Protein AF-A0A7Y5GGB6-F1 (afdb_monomer)

Structure (mmCIF, N/CA/C/O backbone):
data_AF-A0A7Y5GGB6-F1
#
_entry.id   AF-A0A7Y5GGB6-F1
#
loop_
_atom_site.group_PDB
_atom_site.id
_atom_site.type_symbol
_atom_site.label_atom_id
_atom_site.label_alt_id
_atom_site.label_comp_id
_atom_site.label_asym_id
_atom_site.label_entity_id
_atom_site.label_seq_id
_atom_site.pdbx_PDB_ins_code
_atom_site.Cartn_x
_atom_site.Cartn_y
_atom_site.Cartn_z
_atom_site.occupancy
_atom_site.B_iso_or_equiv
_atom_site.auth_seq_id
_atom_site.auth_comp_id
_atom_site.auth_asym_id
_atom_site.auth_atom_id
_atom_site.pdbx_PDB_model_num
ATOM 1 N N . PRO A 1 1 ? -19.169 -10.938 -8.498 1.00 55.03 1 PRO A N 1
ATOM 2 C CA . PRO A 1 1 ? -19.235 -12.416 -8.667 1.00 55.03 1 PRO A CA 1
ATOM 3 C C . PRO A 1 1 ? -17.899 -13.157 -8.934 1.00 55.03 1 PRO A C 1
ATOM 5 O O . PRO A 1 1 ? -17.898 -14.378 -8.852 1.00 55.03 1 PRO A O 1
ATOM 8 N N . ARG A 1 2 ? -16.763 -12.490 -9.227 1.00 74.44 2 ARG A N 1
ATOM 9 C CA . ARG A 1 2 ? -15.446 -13.159 -9.412 1.00 74.44 2 ARG A CA 1
ATOM 10 C C . ARG A 1 2 ? -14.337 -12.695 -8.451 1.00 74.44 2 ARG A C 1
ATOM 12 O O . ARG A 1 2 ? -13.192 -13.095 -8.625 1.00 74.44 2 ARG A O 1
ATOM 19 N N . ILE A 1 3 ? -14.680 -11.908 -7.426 1.00 79.62 3 ILE A N 1
ATOM 20 C CA . ILE A 1 3 ? -13.724 -11.328 -6.463 1.00 79.62 3 ILE A CA 1
ATOM 21 C C . ILE A 1 3 ? -12.860 -12.404 -5.796 1.00 79.62 3 ILE A C 1
ATOM 23 O O . ILE A 1 3 ? -11.648 -12.248 -5.762 1.00 79.62 3 ILE A O 1
ATOM 27 N N . ASN A 1 4 ? -13.436 -13.539 -5.380 1.00 85.06 4 ASN A N 1
ATOM 28 C CA . ASN A 1 4 ? -12.646 -14.610 -4.760 1.00 85.06 4 ASN A CA 1
ATOM 29 C C . ASN A 1 4 ? -11.522 -15.116 -5.670 1.00 85.06 4 ASN A C 1
ATOM 31 O O . ASN A 1 4 ? -10.405 -15.285 -5.205 1.00 85.06 4 ASN A O 1
ATOM 35 N N . ARG A 1 5 ? -11.777 -15.317 -6.972 1.00 85.00 5 ARG A N 1
ATOM 36 C CA . ARG A 1 5 ? -10.727 -15.767 -7.905 1.00 85.00 5 ARG A CA 1
ATOM 37 C C . ARG A 1 5 ? -9.606 -14.738 -8.049 1.00 85.00 5 ARG A C 1
ATOM 39 O O . ARG A 1 5 ? -8.456 -15.136 -8.159 1.00 85.00 5 ARG A O 1
ATOM 46 N N . ILE A 1 6 ? -9.950 -13.450 -8.021 1.00 84.44 6 ILE A N 1
ATOM 47 C CA . ILE A 1 6 ? -8.982 -12.347 -8.091 1.00 84.44 6 ILE A CA 1
ATOM 48 C C . ILE A 1 6 ? -8.123 -12.321 -6.818 1.00 84.44 6 ILE A C 1
ATOM 50 O O . ILE A 1 6 ? -6.900 -12.280 -6.905 1.00 84.44 6 ILE A O 1
ATOM 54 N N . LEU A 1 7 ? -8.746 -12.441 -5.642 1.00 86.06 7 LEU A N 1
ATOM 55 C CA . LEU A 1 7 ? -8.039 -12.493 -4.358 1.00 86.06 7 LEU A CA 1
ATOM 56 C C . LEU A 1 7 ? -7.126 -13.722 -4.248 1.00 86.06 7 LEU A C 1
ATOM 58 O O . LEU A 1 7 ? -6.009 -13.610 -3.757 1.00 86.06 7 LEU A O 1
ATOM 62 N N . TYR A 1 8 ? -7.558 -14.886 -4.747 1.00 89.94 8 TYR A N 1
ATOM 63 C CA . TYR A 1 8 ? -6.701 -16.073 -4.795 1.00 89.94 8 TYR A CA 1
ATOM 64 C C . TYR A 1 8 ? -5.494 -15.880 -5.716 1.00 89.94 8 TYR A C 1
ATOM 66 O O . TYR A 1 8 ? -4.397 -16.299 -5.352 1.00 89.94 8 TYR A O 1
ATOM 74 N N . SER A 1 9 ? -5.665 -15.248 -6.885 1.00 88.75 9 SER A N 1
ATOM 75 C CA . SER A 1 9 ? -4.527 -14.970 -7.770 1.00 88.75 9 SER A CA 1
ATOM 76 C C . SER A 1 9 ? -3.550 -13.965 -7.164 1.00 88.75 9 SER A C 1
ATOM 78 O O . SER A 1 9 ? -2.345 -14.160 -7.282 1.00 88.75 9 SER A O 1
ATOM 80 N N . ASP A 1 10 ? -4.055 -12.937 -6.482 1.00 88.75 10 ASP A N 1
ATOM 81 C CA . ASP A 1 10 ? -3.239 -11.914 -5.821 1.00 88.75 10 ASP A CA 1
ATOM 82 C C . ASP A 1 10 ? -2.434 -12.502 -4.651 1.00 88.75 10 ASP A C 1
ATOM 84 O O . ASP A 1 10 ? -1.218 -12.323 -4.560 1.00 88.75 10 ASP A O 1
ATOM 88 N N . ALA A 1 11 ? -3.083 -13.324 -3.819 1.00 88.81 11 ALA A N 1
ATOM 89 C CA . ALA A 1 11 ? -2.421 -14.042 -2.736 1.00 88.81 11 ALA A CA 1
ATOM 90 C C . ALA A 1 11 ? -1.359 -15.023 -3.260 1.00 88.81 11 ALA A C 1
ATOM 92 O O . ALA A 1 11 ? -0.251 -15.075 -2.729 1.00 88.81 11 ALA A O 1
ATOM 93 N N . ALA A 1 12 ? -1.664 -15.781 -4.320 1.00 90.75 12 ALA A N 1
ATOM 94 C CA . ALA A 1 12 ? -0.711 -16.703 -4.934 1.00 90.75 12 ALA A CA 1
ATOM 95 C C . ALA A 1 12 ? 0.502 -15.969 -5.529 1.00 90.75 12 ALA A C 1
ATOM 97 O O . ALA A 1 12 ? 1.636 -16.393 -5.305 1.00 90.75 12 ALA A O 1
ATOM 98 N N . ALA A 1 13 ? 0.277 -14.853 -6.231 1.00 88.44 13 ALA A N 1
ATOM 99 C CA . ALA A 1 13 ? 1.343 -14.015 -6.774 1.00 88.44 13 ALA A CA 1
ATOM 100 C C . ALA A 1 13 ? 2.212 -13.411 -5.663 1.00 88.44 13 ALA A C 1
ATOM 102 O O . ALA A 1 13 ? 3.436 -13.430 -5.759 1.00 88.44 13 ALA A O 1
ATOM 103 N N . THR A 1 14 ? 1.591 -12.944 -4.579 1.00 89.50 14 THR A N 1
ATOM 104 C CA . THR A 1 14 ? 2.295 -12.393 -3.417 1.00 89.50 14 THR A CA 1
ATOM 105 C C . THR A 1 14 ? 3.166 -13.441 -2.731 1.00 89.50 14 THR A C 1
ATOM 107 O O . THR A 1 14 ? 4.339 -13.179 -2.462 1.00 89.50 14 THR A O 1
ATOM 110 N N . MET A 1 15 ? 2.632 -14.644 -2.489 1.00 90.88 15 MET A N 1
ATOM 111 C CA . MET A 1 15 ? 3.405 -15.746 -1.911 1.00 90.88 15 MET A CA 1
ATOM 112 C C . MET A 1 15 ? 4.579 -16.124 -2.816 1.00 90.88 15 MET A C 1
ATOM 114 O O . MET A 1 15 ? 5.715 -16.163 -2.348 1.00 90.88 15 MET A O 1
ATOM 118 N N . ALA A 1 16 ? 4.331 -16.334 -4.111 1.00 90.44 16 ALA A N 1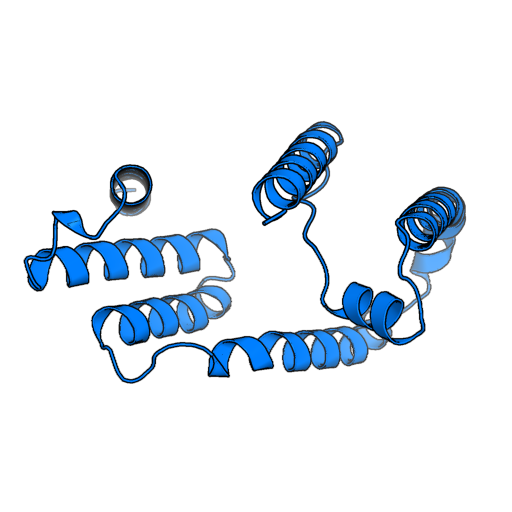
ATOM 119 C CA . ALA A 1 16 ? 5.379 -16.677 -5.069 1.00 90.44 16 ALA A CA 1
ATOM 120 C C . ALA A 1 16 ? 6.474 -15.596 -5.145 1.00 90.44 16 ALA A C 1
ATOM 122 O O . ALA A 1 16 ? 7.653 -15.930 -5.067 1.00 90.44 16 ALA A O 1
ATOM 123 N N . GLY A 1 17 ? 6.099 -14.312 -5.206 1.00 87.62 17 GLY A N 1
ATOM 124 C CA . GLY A 1 17 ? 7.045 -13.190 -5.202 1.00 87.62 17 GLY A CA 1
ATOM 125 C C . GLY A 1 17 ? 7.899 -13.151 -3.931 1.00 87.62 17 GLY A C 1
ATOM 126 O O . GLY A 1 17 ? 9.128 -13.085 -4.001 1.00 87.62 17 GLY A O 1
ATOM 127 N N . SER A 1 18 ? 7.273 -13.315 -2.762 1.00 87.94 18 SER A N 1
ATOM 128 C CA . SER A 1 18 ? 8.002 -13.335 -1.487 1.00 87.94 18 SER A CA 1
ATOM 129 C C . SER A 1 18 ? 9.019 -14.482 -1.389 1.00 87.94 18 SER A C 1
ATOM 131 O O . SER A 1 18 ? 10.113 -14.284 -0.864 1.00 87.94 18 SER A O 1
ATOM 133 N N . LEU A 1 19 ? 8.713 -15.657 -1.962 1.00 89.19 19 LEU A N 1
ATOM 134 C CA . LEU A 1 19 ? 9.633 -16.803 -2.012 1.00 89.19 19 LEU A CA 1
ATOM 135 C C . LEU A 1 19 ? 10.837 -16.549 -2.924 1.00 89.19 19 LEU A C 1
ATOM 137 O O . LEU A 1 19 ? 11.912 -17.095 -2.694 1.00 89.19 19 LEU A O 1
ATOM 141 N N . THR A 1 20 ? 10.674 -15.702 -3.940 1.00 87.88 20 THR A N 1
ATOM 142 C CA . THR A 1 20 ? 11.763 -15.273 -4.827 1.00 87.88 20 THR A CA 1
ATOM 143 C C . THR A 1 20 ? 12.601 -14.123 -4.253 1.00 87.88 20 THR A C 1
ATOM 145 O O . THR A 1 20 ? 13.492 -13.620 -4.931 1.00 87.88 20 THR A O 1
ATOM 148 N N . GLY A 1 21 ? 12.348 -13.708 -3.004 1.00 82.44 21 GLY A N 1
ATOM 149 C CA . GLY A 1 21 ? 13.085 -12.639 -2.324 1.00 82.44 21 GLY A CA 1
ATOM 150 C C . GLY A 1 21 ? 12.648 -11.223 -2.710 1.00 82.44 21 GLY A C 1
ATOM 151 O O . GLY A 1 21 ? 13.328 -10.262 -2.355 1.00 82.44 21 GLY A O 1
ATOM 152 N N . THR A 1 22 ? 11.530 -11.070 -3.427 1.00 85.31 22 THR A N 1
ATOM 153 C CA . THR A 1 22 ? 10.987 -9.757 -3.797 1.00 85.31 22 THR A CA 1
ATOM 154 C C . THR A 1 22 ? 9.967 -9.270 -2.770 1.00 85.31 22 THR A C 1
ATOM 156 O O . THR A 1 22 ? 9.409 -10.045 -1.992 1.00 85.31 22 THR A O 1
ATOM 159 N N . SER A 1 23 ? 9.668 -7.970 -2.788 1.00 82.19 23 SER A N 1
ATOM 160 C CA . SER A 1 23 ? 8.528 -7.424 -2.046 1.00 82.19 23 SER A CA 1
ATOM 161 C C . SER A 1 23 ? 7.196 -7.995 -2.550 1.00 82.19 23 SER A C 1
ATOM 163 O O . SER A 1 23 ? 7.122 -8.623 -3.610 1.00 82.19 23 SER A O 1
ATOM 165 N N . THR A 1 24 ? 6.132 -7.776 -1.777 1.00 81.69 24 THR A N 1
ATOM 166 C CA . THR A 1 24 ? 4.773 -8.209 -2.120 1.00 81.69 24 THR A CA 1
ATOM 167 C C . THR A 1 24 ? 4.316 -7.581 -3.434 1.00 81.69 24 THR A C 1
ATOM 169 O O . THR A 1 24 ? 4.433 -6.367 -3.611 1.00 81.69 24 THR A O 1
ATOM 172 N N . VAL A 1 25 ? 3.774 -8.396 -4.336 1.00 82.88 25 VAL A N 1
ATOM 173 C CA . VAL A 1 25 ? 3.200 -7.925 -5.602 1.00 82.88 25 VAL A CA 1
ATOM 174 C C . VAL A 1 25 ? 1.859 -7.250 -5.315 1.00 8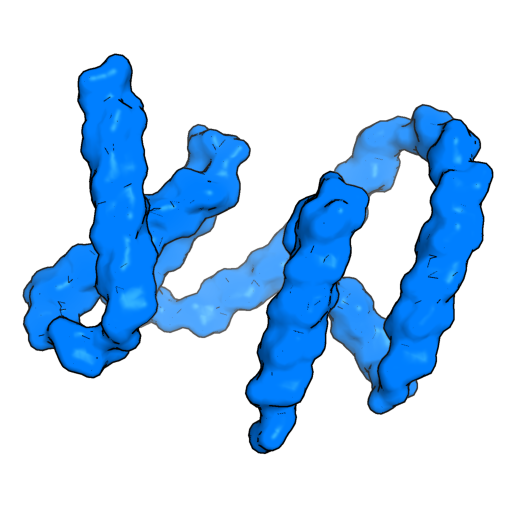2.88 25 VAL A C 1
ATOM 176 O O . VAL A 1 25 ? 1.101 -7.728 -4.479 1.00 82.88 25 VAL A O 1
ATOM 179 N N . VAL A 1 26 ? 1.564 -6.144 -5.999 1.00 80.25 26 VAL A N 1
ATOM 180 C CA . VAL A 1 26 ? 0.271 -5.457 -5.893 1.00 80.25 26 VAL A CA 1
ATOM 181 C C . VAL A 1 26 ? -0.226 -5.061 -7.280 1.00 80.25 26 VAL A C 1
ATOM 183 O O . VAL A 1 26 ? 0.568 -4.816 -8.191 1.00 80.25 26 VAL A O 1
ATOM 186 N N . SER A 1 27 ? -1.545 -4.985 -7.460 1.00 78.50 27 SER A N 1
ATOM 187 C CA . SER A 1 27 ? -2.126 -4.455 -8.695 1.00 78.50 27 SER A CA 1
ATOM 188 C C . SER A 1 27 ? -1.912 -2.941 -8.774 1.00 78.50 27 SER A C 1
ATOM 190 O O . SER A 1 27 ? -2.458 -2.190 -7.968 1.00 78.50 27 SER A O 1
ATOM 192 N N . TYR A 1 28 ? -1.148 -2.489 -9.768 1.00 79.38 28 TYR A N 1
ATOM 193 C CA . TYR A 1 28 ? -0.854 -1.071 -9.978 1.00 79.38 28 TYR A CA 1
ATOM 194 C C . TYR A 1 28 ? -1.968 -0.344 -10.740 1.00 79.38 28 TYR A C 1
ATOM 196 O O . TYR A 1 28 ? -2.598 -0.908 -11.635 1.00 79.38 28 TYR A O 1
ATOM 204 N N . ILE A 1 29 ? -2.169 0.939 -10.420 1.00 77.62 29 I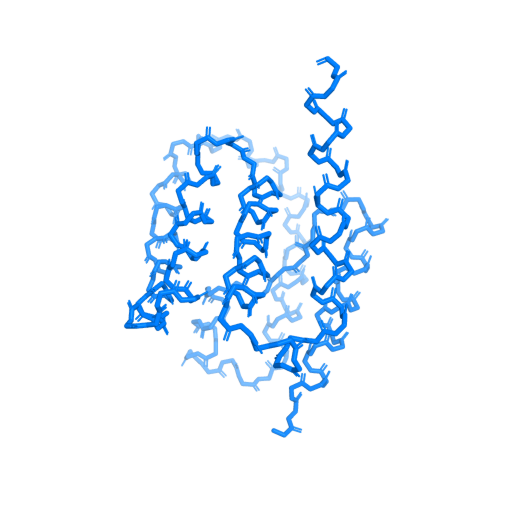LE A N 1
ATOM 205 C CA . ILE A 1 29 ? -3.159 1.803 -11.086 1.00 77.62 29 ILE A CA 1
ATOM 206 C C . ILE A 1 29 ? -2.859 1.983 -12.580 1.00 77.62 29 ILE A C 1
ATOM 208 O O . ILE A 1 29 ? -3.767 2.060 -13.401 1.00 77.62 29 ILE A O 1
ATOM 212 N N . GLU A 1 30 ? -1.584 1.948 -12.961 1.00 80.19 30 GLU A N 1
ATOM 213 C CA . GLU A 1 30 ? -1.145 2.031 -14.356 1.00 80.19 30 GLU A CA 1
ATOM 214 C C . GLU A 1 30 ? -1.597 0.818 -15.182 1.00 80.19 30 GLU A C 1
ATOM 216 O O . GLU A 1 30 ? -1.911 0.949 -16.365 1.00 80.19 30 GLU A O 1
ATOM 221 N N . SER A 1 31 ? -1.750 -0.354 -14.554 1.00 80.50 31 SER A N 1
ATOM 222 C CA . SER A 1 31 ? -2.315 -1.536 -15.214 1.00 80.50 31 SER A CA 1
ATOM 223 C C . SER A 1 31 ? -3.770 -1.313 -15.640 1.00 80.50 31 SER A C 1
ATOM 225 O O . SER A 1 31 ? -4.221 -1.918 -16.615 1.00 80.50 31 SER A O 1
ATOM 227 N N . ALA A 1 32 ? -4.503 -0.410 -14.974 1.00 76.62 32 ALA A N 1
ATOM 228 C CA . ALA A 1 32 ? -5.852 -0.038 -15.388 1.00 76.62 32 ALA A CA 1
ATOM 229 C C . ALA A 1 32 ? -5.852 0.705 -16.735 1.00 76.62 32 ALA A C 1
ATOM 231 O O . ALA A 1 32 ? -6.753 0.483 -17.544 1.00 76.62 32 ALA A O 1
ATOM 232 N N . ALA A 1 33 ? -4.820 1.503 -17.040 1.00 78.31 33 ALA A N 1
ATOM 233 C CA . ALA A 1 33 ? -4.687 2.157 -18.344 1.00 78.31 33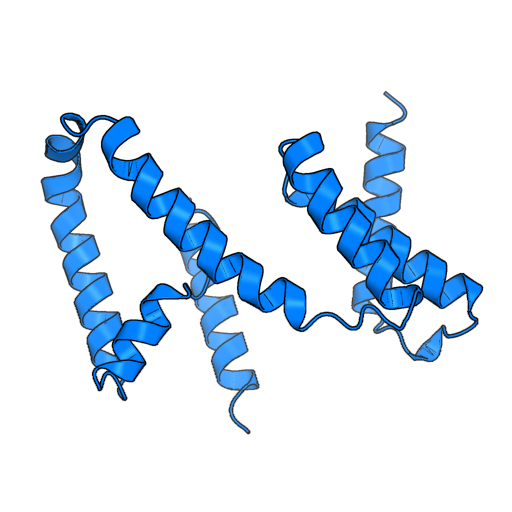 ALA A CA 1
ATOM 234 C C . ALA A 1 33 ? -4.566 1.126 -19.482 1.00 78.31 33 ALA A C 1
ATOM 236 O O . ALA A 1 33 ? -5.179 1.289 -20.538 1.00 78.31 33 ALA A O 1
ATOM 237 N N . GLY A 1 34 ? -3.873 0.008 -19.238 1.00 77.44 34 GLY A N 1
ATOM 238 C CA . GLY A 1 34 ? -3.808 -1.115 -20.178 1.00 77.44 34 GLY A CA 1
ATOM 239 C C . GLY A 1 34 ? -5.183 -1.717 -20.492 1.00 77.44 34 GLY A C 1
ATOM 240 O O . GLY A 1 34 ? -5.454 -2.081 -21.637 1.00 77.44 34 GLY A O 1
ATOM 241 N N . VAL A 1 35 ? -6.087 -1.757 -19.507 1.00 82.00 35 VAL A N 1
ATOM 242 C CA . VAL A 1 35 ? -7.478 -2.199 -19.705 1.00 82.00 35 VAL A CA 1
ATOM 243 C C . VAL A 1 35 ? -8.276 -1.173 -20.514 1.00 82.00 35 VAL A C 1
ATOM 245 O O . VAL A 1 35 ? -9.018 -1.558 -21.421 1.00 82.00 35 VAL A O 1
ATOM 248 N N . VAL A 1 36 ? -8.092 0.124 -20.236 1.00 80.94 36 VAL A N 1
ATOM 249 C CA . VAL A 1 36 ? -8.766 1.230 -20.943 1.00 80.94 36 VAL A CA 1
ATOM 250 C C . VAL A 1 36 ? -8.421 1.242 -22.435 1.00 80.94 36 VAL A C 1
ATOM 252 O O . VAL A 1 36 ? -9.311 1.433 -23.261 1.00 80.94 36 VAL A O 1
ATOM 255 N N . VAL A 1 37 ? -7.168 0.950 -22.798 1.00 84.19 37 VAL A N 1
ATOM 256 C CA . VAL A 1 37 ? -6.704 0.888 -24.201 1.00 84.19 37 VAL A CA 1
ATOM 257 C C . VAL A 1 37 ? -7.116 -0.422 -24.907 1.00 84.19 37 VAL A C 1
ATOM 259 O O . VAL A 1 37 ? -6.843 -0.619 -26.087 1.00 84.19 37 VAL A O 1
ATOM 262 N N . GLY A 1 38 ? -7.847 -1.316 -24.229 1.00 81.38 38 GLY A N 1
ATOM 263 C CA . GLY A 1 38 ? -8.435 -2.519 -24.834 1.00 81.38 38 GLY A CA 1
ATOM 264 C C . GLY A 1 38 ? -7.836 -3.843 -24.360 1.00 81.38 38 GLY A C 1
ATOM 265 O O . GLY A 1 38 ? -8.225 -4.899 -24.863 1.00 81.38 38 GLY A O 1
ATOM 266 N N . GLY A 1 39 ? -6.950 -3.825 -23.361 1.00 80.69 39 GLY A N 1
ATOM 267 C CA . GLY A 1 39 ? -6.442 -5.012 -22.674 1.00 80.69 39 GLY A CA 1
ATOM 268 C C . GLY A 1 39 ? -7.534 -5.714 -21.867 1.00 80.69 39 GLY A C 1
ATOM 269 O O . GLY A 1 39 ? -7.636 -5.556 -20.657 1.00 80.69 39 GLY A O 1
ATOM 270 N N . ARG A 1 40 ? -8.386 -6.485 -22.546 1.00 80.06 40 ARG A N 1
ATOM 271 C CA . ARG A 1 40 ? -9.520 -7.205 -21.933 1.00 80.06 40 ARG A CA 1
ATOM 272 C C . ARG A 1 40 ? -9.215 -8.670 -21.614 1.00 80.06 40 ARG A C 1
ATOM 274 O O . ARG A 1 40 ? -10.040 -9.350 -21.008 1.00 80.06 40 ARG A O 1
ATOM 281 N N . THR A 1 41 ? -8.051 -9.166 -22.031 1.00 85.06 41 THR A N 1
ATOM 282 C CA . THR A 1 41 ? -7.561 -10.524 -21.751 1.00 85.06 41 THR A CA 1
ATOM 283 C C . THR A 1 41 ? -6.366 -10.468 -20.797 1.00 85.06 41 THR A C 1
ATOM 285 O O . THR A 1 41 ? -5.794 -9.406 -20.587 1.00 85.06 41 THR A O 1
ATOM 288 N N . GLY A 1 42 ? -5.963 -11.605 -20.220 1.00 82.44 42 GLY A N 1
ATOM 289 C CA . GLY A 1 42 ? -4.729 -11.691 -19.420 1.00 82.44 42 GLY A CA 1
ATOM 290 C C . GLY A 1 42 ? -3.441 -11.664 -20.257 1.00 82.44 42 GLY A C 1
ATOM 291 O O . GLY A 1 42 ? -2.351 -11.594 -19.699 1.00 82.44 42 GLY A O 1
ATOM 292 N N . VAL A 1 43 ? -3.550 -11.706 -21.590 1.00 87.88 43 VAL A N 1
ATOM 293 C CA . VAL A 1 43 ? -2.403 -11.774 -22.511 1.00 87.88 43 VAL A CA 1
ATOM 294 C C . VAL A 1 43 ? -1.474 -10.558 -22.385 1.00 87.88 43 VAL A C 1
ATOM 296 O O . VAL A 1 43 ? -0.270 -10.779 -22.282 1.00 87.88 43 VAL A O 1
ATOM 299 N N . PRO A 1 44 ? -1.959 -9.300 -22.309 1.00 87.94 44 PRO A N 1
ATOM 300 C CA . PRO A 1 44 ? -1.089 -8.140 -22.124 1.00 87.94 44 PRO A CA 1
ATOM 301 C C . PRO A 1 44 ? -0.273 -8.209 -20.831 1.00 87.94 44 PRO A C 1
ATOM 303 O O . PRO A 1 44 ? 0.896 -7.842 -20.841 1.00 87.94 44 PRO A O 1
ATOM 306 N N . ALA A 1 45 ? -0.846 -8.734 -19.742 1.00 87.06 45 ALA A N 1
ATOM 307 C CA . ALA A 1 45 ? -0.128 -8.902 -18.479 1.00 87.06 45 ALA A CA 1
ATOM 308 C C . ALA A 1 45 ? 0.996 -9.947 -18.595 1.00 87.06 45 ALA A C 1
ATOM 310 O O . ALA A 1 45 ? 2.098 -9.723 -18.101 1.00 87.06 45 ALA A O 1
ATOM 311 N N . VAL A 1 46 ? 0.750 -11.058 -19.302 1.00 90.12 46 VAL A N 1
ATOM 312 C CA . VAL A 1 46 ? 1.771 -12.088 -19.570 1.00 90.12 46 VAL A CA 1
ATOM 313 C C . VAL A 1 46 ? 2.885 -11.542 -20.463 1.00 90.12 46 VAL A C 1
ATOM 315 O O . VAL A 1 46 ? 4.060 -11.747 -20.169 1.00 90.12 46 VAL A O 1
ATOM 318 N N . VAL A 1 47 ? 2.532 -10.817 -21.528 1.00 91.44 47 VAL A N 1
ATOM 319 C CA . VAL A 1 47 ? 3.509 -10.199 -22.437 1.00 91.44 47 VAL A CA 1
ATOM 320 C C . VAL A 1 47 ? 4.348 -9.156 -21.699 1.00 91.44 47 VAL A C 1
ATOM 322 O O . VAL A 1 47 ? 5.568 -9.177 -21.823 1.00 91.44 47 VAL A O 1
ATOM 325 N N . ALA A 1 48 ? 3.729 -8.297 -20.883 1.00 89.94 48 ALA A N 1
ATOM 326 C CA . ALA A 1 48 ? 4.448 -7.335 -20.053 1.00 89.94 48 ALA A CA 1
ATOM 327 C C . ALA A 1 48 ? 5.416 -8.037 -19.087 1.00 89.94 48 ALA A C 1
ATOM 329 O O . ALA A 1 48 ? 6.581 -7.657 -19.013 1.00 89.94 48 ALA A O 1
ATOM 330 N N . GLY A 1 49 ? 4.975 -9.104 -18.411 1.00 89.06 49 GLY A N 1
ATOM 331 C CA . GLY A 1 49 ? 5.836 -9.909 -17.540 1.00 89.06 49 GLY A CA 1
ATOM 332 C C . GLY A 1 49 ? 7.029 -10.525 -18.279 1.00 89.06 49 GLY A C 1
ATOM 333 O O . GLY A 1 49 ? 8.157 -10.448 -17.798 1.00 89.06 49 GLY A O 1
ATOM 334 N N . LEU A 1 50 ? 6.813 -11.072 -19.480 1.00 92.88 50 LEU A N 1
ATOM 335 C CA . LEU A 1 50 ? 7.887 -11.626 -20.310 1.00 92.88 50 LEU A CA 1
ATOM 336 C C . LEU A 1 50 ? 8.878 -10.542 -20.761 1.00 92.88 50 LEU A C 1
ATOM 338 O O . LEU A 1 50 ? 10.088 -10.755 -20.714 1.00 92.88 50 LEU A O 1
ATOM 342 N N . LEU A 1 51 ? 8.382 -9.366 -21.151 1.00 92.00 51 LEU A N 1
ATOM 343 C CA . LEU A 1 51 ? 9.223 -8.219 -21.493 1.00 92.00 51 LEU A CA 1
ATOM 344 C C . LEU A 1 51 ? 10.039 -7.737 -20.287 1.00 92.00 51 LEU A C 1
ATOM 346 O O . LEU A 1 51 ? 11.208 -7.404 -20.457 1.00 92.00 51 LEU A O 1
ATOM 350 N N . PHE A 1 52 ? 9.479 -7.767 -19.073 1.00 89.50 52 PHE A N 1
ATOM 351 C CA . PHE A 1 52 ? 10.225 -7.475 -17.845 1.00 89.50 52 PHE A CA 1
ATOM 352 C C . PHE A 1 52 ? 11.330 -8.503 -17.567 1.00 89.50 52 PHE A C 1
ATOM 354 O O . PHE A 1 52 ? 12.415 -8.112 -17.145 1.00 89.50 52 PHE A O 1
ATOM 361 N N . LEU A 1 53 ? 11.110 -9.792 -17.857 1.00 90.25 53 LEU A N 1
ATOM 362 C CA . LEU A 1 53 ? 12.166 -10.809 -17.761 1.00 90.25 53 LEU A CA 1
ATOM 363 C C . LEU A 1 53 ? 13.307 -10.540 -18.748 1.00 90.25 53 LEU A C 1
ATOM 365 O O . LEU A 1 53 ? 14.473 -10.644 -18.380 1.00 90.25 53 LEU A O 1
ATOM 369 N N . VAL A 1 54 ? 12.986 -10.150 -19.985 1.00 91.62 54 VAL A N 1
ATOM 370 C CA . VAL A 1 54 ? 14.001 -9.739 -20.970 1.00 91.62 54 VAL A CA 1
ATOM 371 C C . VAL A 1 54 ? 14.713 -8.460 -20.515 1.00 91.62 54 VAL A C 1
ATOM 373 O O . VAL A 1 54 ? 15.932 -8.347 -20.647 1.00 91.62 54 VAL A O 1
ATOM 376 N N . ALA A 1 55 ? 13.983 -7.518 -19.915 1.00 89.62 55 ALA A N 1
ATOM 377 C CA . ALA A 1 55 ? 14.543 -6.276 -19.399 1.00 89.62 55 ALA A CA 1
ATOM 378 C C . ALA A 1 55 ? 15.575 -6.497 -18.280 1.00 89.62 55 ALA A C 1
ATOM 380 O O . ALA A 1 55 ? 16.461 -5.660 -18.132 1.00 89.62 55 ALA A O 1
ATOM 381 N N . LEU A 1 56 ? 15.549 -7.621 -17.548 1.00 87.31 56 LEU A N 1
ATOM 382 C CA . LEU A 1 56 ? 16.573 -7.939 -16.539 1.00 87.31 56 LEU A CA 1
ATOM 383 C C . LEU A 1 56 ? 17.990 -8.028 -17.127 1.00 87.31 56 LEU A C 1
ATOM 385 O O . LEU A 1 56 ? 18.948 -7.663 -16.451 1.00 87.31 56 LEU A O 1
ATOM 389 N N . PHE A 1 57 ? 18.138 -8.440 -18.390 1.00 88.00 57 PHE A N 1
ATOM 390 C CA . PHE A 1 57 ? 19.441 -8.453 -19.070 1.00 88.00 57 PHE A CA 1
ATOM 391 C C . PHE A 1 57 ? 19.932 -7.044 -19.432 1.00 88.00 57 PHE A C 1
ATOM 393 O O . PHE A 1 57 ? 21.134 -6.816 -19.541 1.00 88.00 57 PHE A O 1
ATOM 400 N N . ILE A 1 58 ? 19.005 -6.094 -19.595 1.00 86.00 58 ILE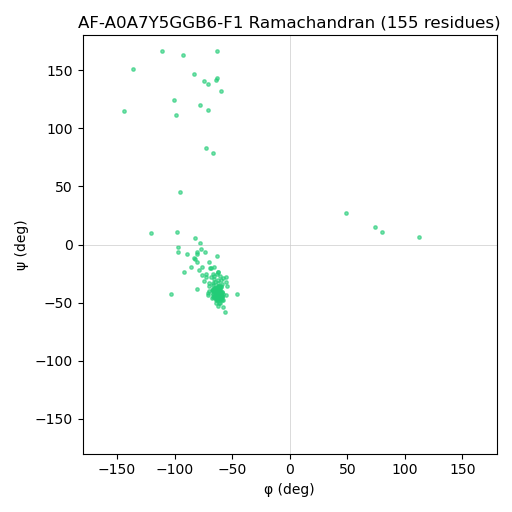 A N 1
ATOM 401 C CA . ILE A 1 58 ? 19.276 -4.685 -19.922 1.00 86.00 58 ILE A CA 1
ATOM 402 C C . ILE A 1 58 ? 19.401 -3.838 -18.644 1.00 86.00 58 ILE A C 1
ATOM 404 O O . ILE A 1 58 ? 20.076 -2.812 -18.646 1.00 86.00 58 ILE A O 1
ATOM 408 N N . ALA A 1 59 ? 18.816 -4.283 -17.528 1.00 84.19 59 ALA A N 1
ATOM 409 C CA . ALA A 1 59 ? 18.865 -3.628 -16.223 1.00 84.19 59 ALA A CA 1
ATOM 410 C C . ALA A 1 59 ? 20.263 -3.133 -15.790 1.00 84.19 59 ALA A C 1
ATOM 412 O O . ALA A 1 59 ? 20.342 -1.993 -15.329 1.00 84.19 59 ALA A O 1
ATOM 413 N N . PRO A 1 60 ? 21.379 -3.876 -15.969 1.00 79.62 60 PRO A N 1
ATOM 414 C CA . PRO A 1 60 ? 22.706 -3.360 -15.615 1.00 79.62 60 PRO A CA 1
ATOM 415 C C . PRO A 1 60 ? 23.135 -2.117 -16.418 1.00 79.62 60 PRO A C 1
ATOM 417 O O . PRO A 1 60 ? 23.926 -1.322 -15.919 1.00 79.62 60 PRO A O 1
ATOM 420 N N . ALA A 1 61 ? 22.589 -1.891 -17.619 1.00 78.12 61 ALA A N 1
ATOM 421 C CA . ALA A 1 61 ? 22.840 -0.681 -18.409 1.00 78.12 61 ALA A CA 1
ATOM 422 C C . ALA A 1 61 ? 21.994 0.529 -17.958 1.00 78.12 61 ALA A C 1
ATOM 424 O O . ALA A 1 61 ? 22.307 1.668 -18.302 1.00 78.12 61 ALA A O 1
ATOM 425 N N . MET A 1 62 ? 20.943 0.309 -17.158 1.00 74.38 62 MET A N 1
ATOM 426 C CA . MET A 1 62 ? 20.022 1.359 -16.699 1.00 74.38 62 MET A CA 1
ATOM 427 C C . MET A 1 62 ? 20.553 2.184 -15.519 1.00 74.38 62 MET A C 1
ATOM 429 O O . MET A 1 62 ? 19.972 3.218 -15.197 1.00 74.38 62 MET A O 1
ATOM 433 N N . GLY A 1 63 ? 21.683 1.798 -14.913 1.00 71.12 63 GLY A N 1
ATOM 434 C CA . GLY A 1 63 ? 22.330 2.563 -13.835 1.00 71.12 63 GLY A CA 1
ATOM 435 C C . GLY A 1 63 ? 22.818 3.963 -14.244 1.00 71.12 63 GLY A C 1
ATOM 436 O O . GLY A 1 63 ? 23.187 4.757 -13.385 1.00 71.12 63 GLY A O 1
ATOM 437 N N . VAL A 1 64 ? 22.803 4.279 -15.544 1.00 78.44 64 VAL A N 1
ATOM 438 C CA . VAL A 1 64 ? 23.143 5.601 -16.097 1.00 78.44 64 VAL A CA 1
ATOM 439 C C . VAL A 1 64 ? 22.013 6.622 -15.891 1.00 78.44 64 VAL A C 1
ATOM 441 O O . VAL A 1 64 ? 22.256 7.826 -15.950 1.00 78.44 64 VAL A O 1
ATOM 444 N N . VAL A 1 65 ? 20.776 6.175 -15.637 1.00 79.44 65 VAL A N 1
ATOM 445 C CA . VAL A 1 65 ? 19.622 7.070 -15.469 1.00 79.44 65 VAL A CA 1
ATOM 446 C C . VAL A 1 65 ? 19.641 7.708 -14.073 1.00 79.44 65 VAL A C 1
ATOM 448 O O . VAL A 1 65 ? 19.553 6.992 -13.074 1.00 79.44 65 VAL A O 1
ATOM 451 N N . PRO A 1 66 ? 19.704 9.049 -13.959 1.00 82.75 66 PRO A N 1
ATOM 452 C CA . PRO A 1 66 ? 19.665 9.717 -12.662 1.00 82.75 66 PRO A CA 1
ATOM 453 C C . PRO A 1 66 ? 18.329 9.492 -11.947 1.00 82.75 66 PRO A C 1
ATOM 455 O O . PRO A 1 66 ? 17.268 9.596 -12.562 1.00 82.75 66 PRO A O 1
ATOM 458 N N . ALA A 1 67 ? 18.352 9.313 -10.623 1.00 79.06 67 ALA A N 1
ATOM 459 C CA . ALA A 1 67 ? 17.131 9.168 -9.817 1.00 79.06 67 ALA A CA 1
ATOM 460 C C . ALA A 1 67 ? 16.170 10.370 -9.953 1.00 79.06 67 ALA A C 1
ATOM 462 O O . ALA A 1 67 ? 14.947 10.219 -9.889 1.00 79.06 67 ALA A O 1
ATOM 463 N N . ALA A 1 68 ? 16.713 11.561 -10.230 1.00 83.12 68 ALA A N 1
ATOM 464 C CA . ALA A 1 68 ? 15.929 12.760 -10.514 1.00 83.12 68 ALA A CA 1
ATOM 465 C C . ALA A 1 68 ? 15.018 12.608 -11.748 1.00 83.12 68 ALA A C 1
ATOM 467 O O . ALA A 1 68 ? 13.962 13.231 -11.794 1.00 83.12 68 ALA A O 1
ATOM 468 N N . ALA A 1 69 ? 15.376 11.755 -12.716 1.00 84.19 69 ALA A N 1
ATOM 469 C CA . ALA A 1 69 ? 14.551 11.493 -13.895 1.00 84.19 69 ALA A CA 1
ATOM 470 C C . ALA A 1 69 ? 13.303 10.655 -13.564 1.00 84.19 69 ALA A C 1
ATOM 472 O O . ALA A 1 69 ? 12.275 10.801 -14.219 1.00 84.19 69 ALA A O 1
ATOM 473 N N . THR A 1 70 ? 13.361 9.813 -12.525 1.00 86.62 70 THR A N 1
ATOM 474 C CA . THR A 1 70 ? 12.215 8.996 -12.081 1.00 86.62 70 THR A CA 1
ATOM 475 C C . THR A 1 70 ? 11.272 9.726 -11.123 1.00 86.62 70 THR A C 1
ATOM 477 O O . THR A 1 70 ? 10.112 9.339 -10.988 1.00 86.62 70 THR A O 1
ATOM 480 N N . ALA A 1 71 ? 11.731 10.804 -10.479 1.00 88.25 71 ALA A N 1
ATOM 481 C CA . ALA A 1 71 ? 10.946 11.518 -9.473 1.00 88.25 71 ALA A CA 1
ATOM 482 C C . ALA A 1 71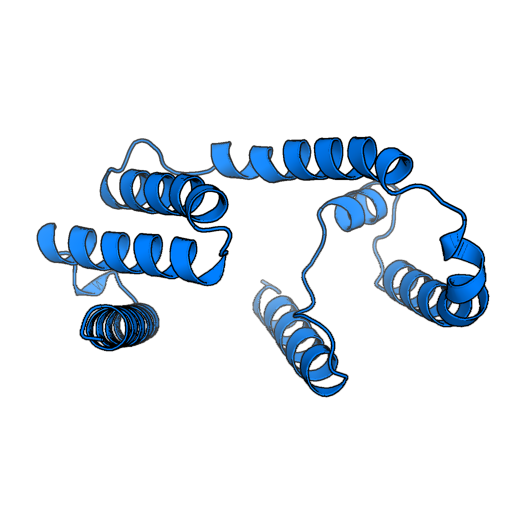 ? 9.614 12.097 -10.006 1.00 88.25 71 ALA A C 1
ATOM 484 O O . ALA A 1 71 ? 8.593 11.881 -9.353 1.00 88.25 71 ALA A O 1
ATOM 485 N N . PRO A 1 72 ? 9.549 12.754 -11.187 1.00 88.31 72 PRO A N 1
ATOM 486 C CA . PRO A 1 72 ? 8.285 13.268 -11.721 1.00 88.31 72 PRO A CA 1
ATOM 487 C C . PRO A 1 72 ? 7.249 12.168 -11.973 1.00 88.31 72 PRO A C 1
ATOM 489 O O . PRO A 1 72 ? 6.065 12.367 -11.703 1.00 88.31 72 PRO A O 1
ATOM 492 N N . ALA A 1 73 ? 7.693 10.995 -12.437 1.00 88.31 73 ALA A N 1
ATOM 493 C CA . ALA A 1 73 ? 6.814 9.851 -12.655 1.00 88.31 73 ALA A CA 1
ATOM 494 C C . ALA A 1 73 ? 6.216 9.357 -11.328 1.00 88.31 73 ALA A C 1
ATOM 496 O O . ALA A 1 73 ? 5.002 9.212 -11.221 1.00 88.31 73 ALA A O 1
ATOM 497 N N . LEU A 1 74 ? 7.040 9.198 -10.285 1.00 88.75 74 LEU A N 1
ATOM 498 C CA . LEU A 1 74 ? 6.569 8.782 -8.958 1.00 88.75 74 LEU A CA 1
ATOM 499 C C . LEU A 1 74 ? 5.597 9.792 -8.327 1.00 88.75 74 LEU A C 1
ATOM 501 O O . LEU A 1 74 ? 4.639 9.384 -7.672 1.00 88.75 74 LEU A O 1
ATOM 505 N N . ILE A 1 75 ? 5.801 11.095 -8.549 1.00 90.44 75 ILE A N 1
ATOM 506 C CA . ILE A 1 75 ? 4.885 12.145 -8.073 1.00 90.44 75 ILE A CA 1
ATOM 507 C C . ILE A 1 75 ? 3.513 12.022 -8.750 1.00 90.44 75 ILE A C 1
ATOM 509 O O . ILE A 1 75 ? 2.489 12.112 -8.072 1.00 90.44 75 ILE A O 1
ATOM 513 N N . LEU A 1 76 ? 3.477 11.788 -10.066 1.00 90.12 76 LEU A N 1
ATOM 514 C CA . LEU A 1 76 ? 2.225 11.592 -10.805 1.00 90.12 76 LEU A CA 1
ATOM 515 C C . LEU A 1 76 ? 1.507 10.303 -10.393 1.00 90.12 76 LEU A C 1
ATOM 517 O O . LEU A 1 76 ? 0.298 10.308 -10.184 1.00 90.12 76 LEU A O 1
ATOM 521 N N . VAL A 1 77 ? 2.238 9.203 -10.212 1.00 88.06 77 VAL A N 1
ATOM 522 C CA . VAL A 1 77 ? 1.644 7.949 -9.722 1.00 88.06 77 VAL A CA 1
ATOM 523 C C . VAL A 1 77 ? 1.063 8.138 -8.322 1.00 88.06 77 VAL A C 1
ATOM 525 O O . VAL A 1 77 ? -0.070 7.731 -8.063 1.00 88.06 77 VAL A O 1
ATOM 528 N N . GLY A 1 78 ? 1.797 8.811 -7.432 1.00 88.88 78 GLY A N 1
ATOM 529 C CA . GLY A 1 78 ? 1.319 9.141 -6.091 1.00 88.88 78 GLY A CA 1
ATOM 530 C C . GLY A 1 78 ? 0.065 10.019 -6.106 1.00 88.88 78 GLY A C 1
ATOM 531 O O . GLY A 1 78 ? -0.867 9.764 -5.343 1.00 88.88 78 GLY A O 1
ATOM 532 N N . SER A 1 79 ? -0.008 11.009 -7.003 1.00 89.25 79 SER A N 1
ATOM 533 C CA . SER A 1 79 ? -1.194 11.864 -7.128 1.00 89.25 79 SER A CA 1
ATOM 534 C C . SER A 1 79 ? -2.415 11.085 -7.621 1.00 89.25 79 SER A C 1
ATOM 536 O O . SER A 1 79 ? -3.512 11.281 -7.096 1.00 89.25 79 SER A O 1
ATOM 538 N N . PHE A 1 80 ? -2.234 10.133 -8.541 1.00 87.81 80 PHE A N 1
ATOM 539 C CA . PHE A 1 80 ? -3.311 9.237 -8.959 1.00 87.81 80 PHE A CA 1
ATOM 540 C C . PHE A 1 80 ? -3.751 8.294 -7.838 1.00 87.81 80 PHE A C 1
ATOM 542 O O . PHE A 1 80 ? -4.949 8.092 -7.659 1.00 87.81 80 PHE A O 1
ATOM 549 N N . MET A 1 81 ? -2.830 7.773 -7.026 1.00 89.25 81 MET A N 1
ATOM 550 C CA . MET A 1 81 ? -3.180 6.928 -5.877 1.00 89.25 81 MET A CA 1
ATOM 551 C C . MET A 1 81 ? -3.971 7.681 -4.796 1.00 89.25 81 MET A C 1
ATOM 553 O O . MET A 1 81 ? -4.847 7.090 -4.164 1.00 89.25 81 MET A O 1
ATOM 557 N N . LEU A 1 82 ? -3.723 8.984 -4.611 1.00 89.81 82 LEU A N 1
ATOM 558 C CA . LEU A 1 82 ? -4.475 9.816 -3.664 1.00 89.81 82 LEU A CA 1
ATOM 559 C C . LEU A 1 82 ? -5.950 9.994 -4.041 1.00 89.81 82 LEU A C 1
ATOM 561 O O . LEU A 1 82 ? -6.752 10.313 -3.169 1.00 89.81 82 LEU A O 1
ATOM 565 N N . THR A 1 83 ? -6.343 9.757 -5.294 1.00 87.62 83 THR A N 1
ATOM 566 C CA . THR A 1 83 ? -7.756 9.865 -5.697 1.00 87.62 83 THR A CA 1
ATOM 567 C C . THR A 1 83 ? -8.661 8.920 -4.901 1.00 87.62 83 THR A C 1
ATOM 569 O O . THR A 1 83 ? -9.758 9.314 -4.514 1.00 87.62 83 THR A O 1
ATOM 572 N N . HIS A 1 84 ? -8.168 7.735 -4.529 1.00 86.81 84 HIS A N 1
ATOM 573 C CA . HIS A 1 84 ? -8.909 6.774 -3.706 1.00 86.81 84 HIS A CA 1
ATOM 574 C C . HIS A 1 84 ? -9.136 7.241 -2.263 1.00 86.81 84 HIS A C 1
ATOM 576 O O . HIS A 1 84 ? -10.050 6.768 -1.593 1.00 86.81 84 HIS A O 1
ATOM 582 N N . VAL A 1 85 ? -8.350 8.201 -1.767 1.00 91.12 85 VAL A N 1
ATOM 583 C CA . VAL A 1 85 ? -8.556 8.792 -0.433 1.00 91.12 85 VAL A CA 1
ATOM 584 C C . VAL A 1 85 ? -9.878 9.567 -0.378 1.00 91.12 85 VAL A C 1
ATOM 586 O O . VAL A 1 85 ? -10.503 9.657 0.680 1.00 91.12 85 VAL A O 1
ATOM 589 N N . ALA A 1 86 ? -10.354 10.077 -1.517 1.00 89.62 86 ALA A N 1
ATOM 590 C CA . ALA A 1 86 ? -11.648 10.747 -1.610 1.00 89.62 86 ALA A CA 1
ATOM 591 C C . ALA A 1 86 ? -12.842 9.786 -1.445 1.00 89.62 86 ALA A C 1
ATOM 593 O O . ALA A 1 86 ? -13.932 10.234 -1.107 1.00 89.62 86 ALA A O 1
ATOM 594 N N . GLU A 1 87 ? -12.647 8.477 -1.643 1.00 90.81 87 GLU A N 1
ATOM 595 C CA . GLU A 1 87 ? -13.696 7.455 -1.487 1.00 90.81 87 GLU A CA 1
ATOM 596 C C . GLU A 1 87 ? -13.926 7.052 -0.017 1.00 90.81 87 GLU A C 1
ATOM 598 O O . GLU A 1 87 ? -14.846 6.292 0.293 1.00 90.81 87 GLU A O 1
ATOM 603 N N . ILE A 1 88 ? -13.095 7.544 0.907 1.00 93.06 88 ILE A N 1
ATOM 604 C CA . ILE A 1 88 ? -13.208 7.255 2.338 1.00 93.06 88 ILE A CA 1
ATOM 605 C C . ILE A 1 88 ? -14.441 7.965 2.922 1.00 93.06 88 ILE A C 1
ATOM 607 O O . ILE A 1 88 ? -14.711 9.127 2.627 1.00 93.06 88 ILE A O 1
ATOM 611 N N . GLN A 1 89 ? -15.180 7.269 3.792 1.00 93.38 89 GLN A N 1
ATOM 612 C CA . GLN A 1 89 ? -16.319 7.823 4.536 1.00 93.38 89 GLN A CA 1
ATOM 613 C C . GLN A 1 89 ? -15.838 8.777 5.637 1.00 93.38 89 GLN A C 1
ATOM 615 O O . GLN A 1 89 ? -15.659 8.389 6.793 1.00 93.38 89 GLN A O 1
ATOM 620 N N . TRP A 1 90 ? -15.579 10.027 5.256 1.00 94.50 90 TRP A N 1
ATOM 621 C CA . TRP A 1 90 ? -15.107 11.082 6.159 1.00 94.50 90 TRP A CA 1
ATOM 622 C C . TRP A 1 90 ? -16.167 11.554 7.164 1.00 94.50 90 TRP A C 1
ATOM 624 O O . TRP A 1 90 ? -15.830 12.207 8.149 1.00 94.50 90 TRP A O 1
ATOM 634 N N . ASP A 1 91 ? -17.432 11.216 6.928 1.00 94.31 91 ASP A N 1
ATOM 635 C CA . ASP A 1 91 ? -18.579 11.529 7.776 1.00 94.31 91 ASP A CA 1
ATOM 636 C C . ASP A 1 91 ? -18.710 10.609 9.001 1.00 94.31 91 ASP A C 1
ATOM 638 O O . ASP A 1 91 ? -19.312 11.018 9.995 1.00 94.31 91 ASP A O 1
ATOM 642 N N . ASP A 1 92 ? -18.124 9.404 8.979 1.00 91.75 92 ASP A N 1
ATOM 643 C CA . ASP A 1 92 ? -18.096 8.502 10.137 1.00 91.75 92 ASP A CA 1
ATOM 644 C C . ASP A 1 92 ? -16.751 8.606 10.884 1.00 91.75 92 ASP A C 1
ATOM 646 O O . ASP A 1 92 ? -15.732 8.105 10.392 1.00 91.75 92 ASP A O 1
ATOM 650 N N . PRO A 1 93 ? -16.716 9.157 12.116 1.00 90.38 93 PRO A N 1
ATOM 651 C CA . PRO A 1 93 ? -15.496 9.246 12.920 1.00 90.38 93 PRO A CA 1
ATOM 652 C C . PRO A 1 93 ? -14.799 7.901 13.152 1.00 90.38 93 PRO A C 1
ATOM 654 O O . PRO A 1 93 ? -13.578 7.861 13.304 1.00 90.38 93 PRO A O 1
ATOM 657 N N . VAL A 1 94 ? -15.550 6.792 13.156 1.00 91.12 94 VAL A N 1
ATOM 658 C CA . VAL A 1 94 ? -14.994 5.443 13.335 1.00 91.12 94 VAL A CA 1
ATOM 659 C C . VAL A 1 94 ? -14.103 5.035 12.163 1.00 91.12 94 VAL A C 1
ATOM 661 O O . VAL A 1 94 ? -13.212 4.212 12.347 1.00 91.12 94 VAL A O 1
ATOM 664 N N . VAL A 1 95 ? -14.310 5.604 10.975 1.00 92.19 95 VAL A N 1
ATOM 665 C CA . VAL A 1 95 ? -13.506 5.339 9.771 1.00 92.19 95 VAL A CA 1
ATOM 666 C C . VAL A 1 95 ? -12.538 6.490 9.498 1.00 92.19 95 VAL A C 1
ATOM 668 O O . VAL A 1 95 ? -11.359 6.250 9.231 1.00 92.19 95 VAL A O 1
ATOM 671 N N . ALA A 1 96 ? -13.005 7.731 9.636 1.00 93.94 96 ALA A N 1
ATOM 672 C CA . ALA A 1 96 ? -12.241 8.937 9.344 1.00 93.94 96 ALA A CA 1
ATOM 673 C C . ALA A 1 96 ? -10.989 9.085 10.226 1.00 93.94 96 ALA A C 1
ATOM 675 O O . ALA A 1 96 ? -9.904 9.352 9.710 1.00 93.94 96 ALA A O 1
ATOM 676 N N . ILE A 1 97 ? -11.108 8.870 11.545 1.00 93.94 97 ILE A N 1
ATOM 677 C CA . ILE A 1 97 ? -9.977 9.022 12.476 1.00 93.94 97 ILE A CA 1
ATOM 678 C C . ILE A 1 97 ? -8.872 7.988 12.176 1.00 93.94 97 ILE A C 1
ATOM 680 O O . ILE A 1 97 ? -7.721 8.392 11.996 1.00 93.94 97 ILE A O 1
ATOM 684 N N . PRO A 1 98 ? -9.165 6.676 12.052 1.00 93.31 98 PRO A N 1
ATOM 685 C CA . PRO A 1 98 ? -8.164 5.684 11.660 1.00 93.31 98 PRO A CA 1
ATOM 686 C C . PRO A 1 98 ? -7.518 5.948 10.302 1.00 93.31 98 PRO A C 1
ATOM 688 O O . PRO A 1 98 ? -6.305 5.780 10.161 1.00 93.31 98 PRO A O 1
ATOM 691 N N . ALA A 1 99 ? -8.305 6.368 9.307 1.00 94.19 99 ALA A N 1
ATOM 692 C CA . ALA A 1 99 ? -7.796 6.699 7.981 1.00 94.19 99 ALA A CA 1
ATOM 693 C C . ALA A 1 99 ? -6.807 7.871 8.044 1.00 94.19 99 ALA A C 1
ATOM 695 O O . ALA A 1 99 ? -5.690 7.766 7.536 1.00 94.19 99 ALA A O 1
ATOM 696 N N . PHE A 1 100 ? -7.178 8.946 8.743 1.00 94.50 100 PHE A N 1
ATOM 697 C CA . PHE A 1 100 ? -6.314 10.103 8.961 1.00 94.50 100 PHE A CA 1
ATOM 698 C C . PHE A 1 100 ? -5.009 9.724 9.673 1.00 94.50 100 PHE A C 1
ATOM 700 O O . PHE A 1 100 ? -3.925 10.083 9.209 1.00 94.50 100 PHE A O 1
ATOM 707 N N . LEU A 1 101 ? -5.095 8.952 10.763 1.00 93.88 101 LEU A N 1
ATOM 708 C CA . LEU A 1 101 ? -3.919 8.474 11.495 1.00 93.88 101 LEU A CA 1
ATOM 709 C C . LEU A 1 101 ? -3.009 7.618 10.613 1.00 93.88 101 LEU A C 1
ATOM 711 O O . LEU A 1 101 ? -1.793 7.779 10.652 1.00 93.88 101 LEU A O 1
ATOM 715 N N . THR A 1 102 ? -3.577 6.745 9.781 1.00 94.38 102 THR A N 1
ATOM 716 C CA . THR A 1 102 ? -2.797 5.916 8.852 1.00 94.38 102 THR A CA 1
ATOM 717 C C . THR A 1 102 ? -2.038 6.787 7.852 1.00 94.38 102 THR A C 1
ATOM 719 O O . THR A 1 102 ? -0.820 6.669 7.740 1.00 94.38 102 THR A O 1
ATOM 722 N N . ILE A 1 103 ? -2.733 7.698 7.162 1.00 93.94 103 ILE A N 1
ATOM 723 C CA . ILE A 1 103 ? -2.147 8.544 6.109 1.00 93.94 103 ILE A CA 1
ATOM 724 C C . ILE A 1 103 ? -1.039 9.443 6.666 1.00 93.94 103 ILE A C 1
ATOM 726 O O . ILE A 1 103 ? -0.022 9.643 6.008 1.00 93.94 103 ILE A O 1
ATOM 730 N N . THR A 1 104 ? -1.210 9.962 7.881 1.00 94.44 104 THR A N 1
ATOM 731 C CA . THR A 1 104 ? -0.235 10.860 8.518 1.00 94.44 104 THR A CA 1
ATOM 732 C C . THR A 1 104 ? 0.945 10.120 9.141 1.00 94.44 104 THR A C 1
ATOM 734 O O . THR A 1 104 ? 2.083 10.574 9.034 1.00 94.44 104 THR A O 1
ATOM 737 N N . THR A 1 105 ? 0.717 8.954 9.750 1.00 94.19 105 THR A N 1
ATO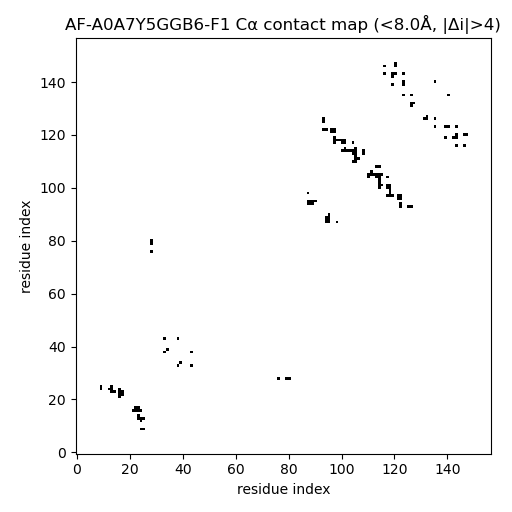M 738 C CA . THR A 1 105 ? 1.774 8.220 10.461 1.00 94.19 105 THR A CA 1
ATOM 739 C C . THR A 1 105 ? 2.757 7.550 9.505 1.00 94.19 105 THR A C 1
ATOM 741 O O . THR A 1 105 ? 3.935 7.441 9.836 1.00 94.19 105 THR A O 1
ATOM 744 N N . ILE A 1 106 ? 2.329 7.120 8.312 1.00 94.50 106 ILE A N 1
ATOM 745 C CA . ILE A 1 106 ? 3.227 6.498 7.321 1.00 94.50 106 ILE A CA 1
ATOM 746 C C . ILE A 1 106 ? 4.424 7.405 6.968 1.00 94.50 106 ILE A C 1
ATOM 748 O O . ILE A 1 106 ? 5.555 6.964 7.183 1.00 94.50 106 ILE A O 1
ATOM 752 N N . PRO A 1 107 ? 4.236 8.647 6.471 1.00 91.88 107 PRO A N 1
ATOM 753 C CA . PRO A 1 107 ? 5.355 9.527 6.148 1.00 91.88 107 PRO A CA 1
ATOM 754 C C . PRO A 1 107 ? 6.123 9.965 7.397 1.00 91.88 107 PRO A C 1
ATOM 756 O O . PRO A 1 107 ? 7.343 10.064 7.347 1.00 91.88 107 PRO A O 1
ATOM 759 N N . LEU A 1 108 ? 5.439 10.170 8.529 1.00 92.81 108 LEU A N 1
ATOM 760 C CA . LEU A 1 108 ? 6.081 10.635 9.761 1.00 92.81 108 LEU A CA 1
ATOM 761 C C . LEU A 1 108 ? 6.992 9.572 10.398 1.00 92.81 108 LEU A C 1
ATOM 763 O O . LEU A 1 108 ? 8.008 9.899 11.000 1.00 92.81 108 LEU A O 1
ATOM 767 N N . SER A 1 109 ? 6.632 8.295 10.256 1.00 89.88 109 SER A N 1
ATOM 768 C CA . SER A 1 109 ? 7.396 7.157 10.783 1.00 89.88 109 SER A CA 1
ATOM 769 C C . SER A 1 109 ? 8.313 6.498 9.751 1.00 89.88 109 SER A C 1
ATOM 771 O O . SER A 1 109 ? 8.986 5.523 10.085 1.00 89.88 109 SER A O 1
ATOM 773 N N . PHE A 1 110 ? 8.301 6.976 8.499 1.00 89.62 110 PHE A N 1
ATOM 774 C CA . PHE A 1 110 ? 8.968 6.352 7.350 1.00 89.62 110 PHE A CA 1
ATOM 775 C C . PHE A 1 110 ? 8.678 4.842 7.216 1.00 89.62 110 PHE A C 1
ATOM 777 O O . PHE A 1 110 ? 9.485 4.078 6.688 1.00 89.62 110 PHE A O 1
ATOM 784 N N . SER A 1 111 ? 7.519 4.389 7.712 1.00 86.81 111 SER A N 1
ATOM 785 C CA . SER A 1 111 ? 7.165 2.974 7.792 1.00 86.81 111 SER A CA 1
ATOM 786 C C . SER A 1 111 ? 5.678 2.753 7.539 1.00 86.81 111 SER A C 1
ATOM 788 O O . SER A 1 111 ? 4.816 3.116 8.343 1.00 86.81 111 SER A O 1
ATOM 790 N N . ILE A 1 112 ? 5.380 2.063 6.434 1.00 88.56 112 ILE A N 1
ATOM 791 C CA . ILE A 1 112 ? 4.015 1.649 6.083 1.00 88.56 112 ILE A CA 1
ATOM 792 C C . ILE A 1 112 ? 3.437 0.747 7.181 1.00 88.56 112 ILE A C 1
ATOM 794 O O . ILE A 1 112 ? 2.296 0.928 7.602 1.00 88.56 112 ILE A O 1
ATOM 798 N N . ALA A 1 113 ? 4.248 -0.185 7.694 1.00 86.69 113 ALA A N 1
ATOM 799 C CA . ALA A 1 113 ? 3.832 -1.119 8.734 1.00 86.69 113 ALA A CA 1
ATOM 800 C C . ALA A 1 113 ? 3.400 -0.391 10.013 1.00 86.69 113 ALA A C 1
ATOM 802 O O . ALA A 1 113 ? 2.349 -0.706 10.561 1.00 86.69 113 ALA A O 1
ATOM 803 N N . ASN A 1 114 ? 4.165 0.607 10.468 1.00 87.50 114 ASN A N 1
ATOM 804 C CA . ASN A 1 114 ? 3.815 1.365 11.671 1.00 87.50 114 ASN A CA 1
ATOM 805 C C . ASN A 1 114 ? 2.534 2.178 11.476 1.00 87.50 114 ASN A C 1
ATOM 807 O O . ASN A 1 114 ? 1.658 2.136 12.338 1.00 87.50 114 ASN A O 1
ATOM 811 N N . GLY A 1 115 ? 2.389 2.862 10.338 1.00 90.06 115 GLY A N 1
ATOM 812 C CA . GLY A 1 115 ? 1.177 3.629 10.055 1.00 90.06 115 GLY A CA 1
ATOM 813 C C . GLY A 1 115 ? -0.080 2.760 9.990 1.00 90.06 115 GLY A C 1
ATOM 814 O O . GLY A 1 115 ? -1.089 3.102 10.608 1.00 90.06 115 GLY A O 1
ATOM 815 N N . LEU A 1 116 ? -0.001 1.592 9.341 1.00 90.56 116 LEU A N 1
ATOM 816 C CA . LEU A 1 116 ? -1.090 0.610 9.344 1.00 90.56 116 LEU A CA 1
ATOM 817 C C . LEU A 1 116 ? -1.388 0.098 10.759 1.00 90.56 116 LEU A C 1
ATOM 819 O O . LEU A 1 116 ? -2.555 0.021 11.137 1.00 90.56 116 LEU A O 1
ATOM 823 N N . SER A 1 117 ? -0.367 -0.216 11.564 1.00 88.12 117 SER A N 1
ATOM 824 C CA . SER A 1 117 ? -0.563 -0.670 12.946 1.00 88.12 117 SER A CA 1
ATOM 825 C C . SER A 1 117 ? -1.324 0.361 13.789 1.00 88.12 117 SER A C 1
ATOM 827 O O . SER A 1 117 ? -2.261 -0.011 14.500 1.00 88.12 117 SER A O 1
ATOM 829 N N . PHE A 1 118 ? -0.972 1.647 13.691 1.00 89.06 118 PHE A N 1
ATOM 830 C CA . PHE A 1 118 ? -1.680 2.726 14.391 1.00 89.06 118 PHE A CA 1
ATOM 831 C C . PHE A 1 118 ? -3.126 2.875 13.910 1.00 89.06 118 PHE A C 1
ATOM 833 O O . PHE A 1 118 ? -4.045 2.904 14.731 1.00 89.06 118 PHE A O 1
ATOM 840 N N . GLY A 1 119 ? -3.340 2.898 12.593 1.00 91.12 119 GLY A N 1
ATOM 841 C CA . GLY A 1 119 ? -4.670 2.987 11.994 1.00 91.12 119 GLY A CA 1
ATOM 842 C C . GLY A 1 119 ? -5.600 1.854 12.416 1.00 91.12 119 GLY A C 1
ATOM 843 O O . GLY A 1 119 ? -6.683 2.096 12.948 1.00 91.12 119 GLY A O 1
ATOM 844 N N . PHE A 1 120 ? -5.168 0.602 12.247 1.00 89.12 120 PHE A N 1
ATOM 845 C CA . PHE A 1 120 ? -5.970 -0.568 12.618 1.00 89.12 120 PHE A CA 1
ATOM 846 C C . PHE A 1 120 ? -6.283 -0.615 14.115 1.00 89.12 120 PHE A C 1
ATOM 848 O O . PHE A 1 120 ? -7.410 -0.936 14.496 1.00 89.12 120 PHE A O 1
ATOM 855 N N . THR A 1 121 ? -5.316 -0.265 14.965 1.00 88.88 121 THR A N 1
ATOM 856 C CA . THR A 1 121 ? -5.529 -0.230 16.417 1.00 88.88 121 THR A CA 1
ATOM 857 C C . THR A 1 121 ? -6.568 0.830 16.787 1.00 88.88 121 THR A C 1
ATOM 859 O O . THR A 1 121 ? -7.512 0.530 17.517 1.00 88.88 121 THR A O 1
ATOM 862 N N . ALA A 1 122 ? -6.469 2.039 16.221 1.00 90.88 122 ALA A N 1
ATOM 863 C CA . ALA A 1 122 ? -7.458 3.097 16.428 1.00 90.88 122 ALA A CA 1
ATOM 864 C C . ALA A 1 122 ? -8.858 2.686 15.941 1.00 90.88 122 ALA A C 1
ATOM 866 O O . ALA A 1 122 ? -9.844 2.921 16.636 1.00 90.88 122 ALA A O 1
ATOM 867 N N . TYR A 1 123 ? -8.953 2.014 14.789 1.00 90.38 123 TYR A N 1
ATOM 868 C CA . TYR A 1 123 ? -10.223 1.519 14.253 1.00 90.38 123 TYR A CA 1
ATOM 869 C C . TYR A 1 123 ? -10.918 0.547 15.211 1.00 90.38 123 TYR A C 1
ATOM 871 O O . TYR A 1 123 ? -12.110 0.687 15.498 1.00 90.38 123 TYR A O 1
ATOM 879 N N . VAL A 1 124 ? -10.168 -0.421 15.741 1.00 88.31 124 VAL A N 1
ATOM 880 C CA . VAL A 1 124 ? -10.706 -1.403 16.688 1.00 88.31 124 VAL A CA 1
ATOM 881 C C . VAL A 1 124 ? -11.101 -0.743 18.008 1.00 88.31 124 VAL A C 1
ATOM 883 O O . VAL A 1 124 ? -12.192 -1.015 18.507 1.00 88.31 124 VAL A O 1
ATOM 886 N N . LEU A 1 125 ? -10.285 0.174 18.536 1.00 88.31 125 LEU A N 1
ATOM 887 C CA . LEU A 1 125 ? -10.602 0.918 19.759 1.00 88.31 125 LEU A CA 1
ATOM 888 C C . LEU A 1 125 ? -11.859 1.788 19.612 1.00 88.31 125 LEU A C 1
ATOM 890 O O . LEU A 1 125 ? -12.688 1.824 20.519 1.00 88.31 125 LEU A O 1
ATOM 894 N N . LEU A 1 126 ? -12.055 2.450 18.469 1.00 89.19 126 LEU A N 1
ATOM 895 C CA . LEU A 1 126 ? -13.248 3.269 18.229 1.00 89.19 126 LEU A CA 1
ATOM 896 C C . LEU A 1 126 ? -14.511 2.414 18.059 1.00 89.19 126 LEU A C 1
ATOM 898 O O . LEU A 1 126 ? -15.560 2.751 18.609 1.00 89.19 126 LEU A O 1
ATOM 902 N N . ARG A 1 127 ? -14.423 1.275 17.358 1.00 87.69 127 ARG A N 1
ATOM 903 C CA . ARG A 1 127 ? -15.532 0.304 17.268 1.00 87.69 127 ARG A CA 1
ATOM 904 C C . ARG A 1 127 ? -15.887 -0.282 18.635 1.00 87.69 127 ARG A C 1
ATOM 906 O O . ARG A 1 127 ? -17.071 -0.461 18.922 1.00 87.69 127 ARG A O 1
ATOM 913 N N . LEU A 1 128 ? -14.880 -0.549 19.470 1.00 86.12 128 LEU A N 1
ATOM 914 C CA . LEU A 1 128 ? -15.041 -0.993 20.855 1.00 86.12 128 LEU A CA 1
ATOM 915 C C . LEU A 1 128 ? -15.776 0.070 21.686 1.00 86.12 128 LEU A C 1
ATOM 917 O O . LEU A 1 128 ? -16.784 -0.241 22.316 1.00 86.12 128 LEU A O 1
ATOM 921 N N . ALA A 1 129 ? -15.327 1.326 21.627 1.00 86.88 129 ALA A N 1
ATOM 922 C CA . ALA A 1 129 ? -15.936 2.444 22.347 1.00 86.88 129 ALA A CA 1
ATOM 923 C C . ALA A 1 129 ? -17.389 2.716 21.914 1.00 86.88 129 ALA A C 1
ATOM 925 O O . ALA A 1 129 ? -18.225 3.074 22.739 1.00 86.88 129 ALA A O 1
ATOM 926 N N . ARG A 1 130 ? -17.717 2.491 20.635 1.00 86.25 130 ARG A N 1
ATOM 927 C CA . ARG A 1 130 ? -19.084 2.612 20.096 1.00 86.25 130 ARG A CA 1
ATOM 928 C C . ARG A 1 130 ? -19.987 1.416 20.443 1.00 86.25 130 ARG A C 1
ATOM 930 O O . ARG A 1 130 ? -21.164 1.422 20.098 1.00 86.25 130 ARG A O 1
ATOM 937 N N . GLY A 1 131 ? -19.455 0.384 21.103 1.00 81.44 131 GLY A N 1
ATOM 938 C CA . GLY A 1 131 ? -20.196 -0.823 21.476 1.00 81.44 131 GLY A CA 1
ATOM 939 C C . GLY A 1 131 ? -20.486 -1.775 20.309 1.00 81.44 131 GLY A C 1
ATOM 940 O O . GLY A 1 131 ? -21.321 -2.671 20.422 1.00 81.44 131 GLY A O 1
ATOM 941 N N . GLU A 1 132 ? -19.808 -1.620 19.169 1.00 81.81 132 GLU A N 1
ATOM 942 C CA . GLU A 1 132 ? -20.094 -2.354 17.930 1.00 81.81 132 GLU A CA 1
ATOM 943 C C . GLU A 1 132 ? -19.225 -3.611 17.753 1.00 81.81 132 GLU A C 1
ATOM 945 O O . GLU A 1 132 ? -18.720 -3.904 16.667 1.00 81.81 132 GLU A O 1
ATOM 950 N N . PHE A 1 133 ? -19.080 -4.402 18.816 1.00 71.12 133 PHE A N 1
ATOM 951 C CA . PHE A 1 133 ? -18.189 -5.571 18.877 1.00 71.12 133 PHE A CA 1
ATOM 952 C C . PHE A 1 133 ? -18.413 -6.596 17.756 1.00 71.12 133 PHE A C 1
ATOM 954 O O . PHE A 1 133 ? -17.465 -7.197 17.256 1.00 71.12 133 PHE A O 1
ATOM 961 N N . ARG A 1 134 ? -19.673 -6.791 17.346 1.00 70.38 134 ARG A N 1
ATOM 962 C CA . ARG A 1 134 ? -20.071 -7.816 16.365 1.00 70.38 134 ARG A CA 1
ATOM 963 C C . ARG A 1 134 ? -19.873 -7.397 14.907 1.00 70.38 134 ARG A C 1
ATOM 965 O O . ARG A 1 134 ? -19.971 -8.248 14.030 1.00 70.38 134 ARG A O 1
ATOM 972 N N . LYS A 1 135 ? -19.616 -6.112 14.628 1.00 74.62 135 LYS A N 1
ATOM 973 C CA . LYS A 1 135 ? -19.392 -5.620 13.254 1.00 74.62 135 LYS A CA 1
ATOM 974 C C . LYS A 1 135 ? -17.952 -5.832 12.777 1.00 74.62 135 LYS A C 1
ATOM 976 O O . LYS A 1 135 ? -17.670 -5.663 11.595 1.00 74.62 135 LYS A O 1
ATOM 981 N N . VAL A 1 136 ? -17.043 -6.189 13.683 1.00 76.31 136 VAL A N 1
ATOM 982 C CA . VAL A 1 136 ? -15.622 -6.381 13.386 1.00 76.31 136 VAL A CA 1
ATOM 983 C C . VAL A 1 136 ? -15.332 -7.874 13.244 1.00 76.31 136 VAL A C 1
ATOM 985 O O . VAL A 1 136 ? -15.616 -8.660 14.144 1.00 76.31 136 VAL A O 1
ATOM 988 N N . ASN A 1 137 ? -14.760 -8.269 12.104 1.00 82.06 137 ASN A N 1
ATOM 989 C CA . ASN A 1 137 ? -14.341 -9.649 11.859 1.00 82.06 137 ASN A CA 1
ATOM 990 C C . ASN A 1 137 ? -13.242 -10.060 12.861 1.00 82.06 137 ASN A C 1
ATOM 992 O O . ASN A 1 137 ? -12.368 -9.258 13.191 1.00 82.06 137 ASN A O 1
ATOM 996 N N . TRP A 1 138 ? -13.254 -11.316 13.311 1.00 82.81 138 TRP A N 1
ATOM 997 C CA . TRP A 1 138 ? -12.292 -11.857 14.275 1.00 82.81 138 TRP A CA 1
ATOM 998 C C . TRP A 1 138 ? -10.828 -11.695 13.826 1.00 82.81 138 TRP A C 1
ATOM 1000 O O . TRP A 1 138 ? -9.960 -11.452 14.659 1.00 82.81 138 TRP A O 1
ATOM 1010 N N . LEU A 1 139 ? -10.557 -11.742 12.514 1.00 82.62 139 LEU A N 1
ATOM 1011 C CA . LEU A 1 139 ? -9.224 -11.475 11.953 1.00 82.62 139 LEU A CA 1
ATOM 1012 C C . LEU A 1 139 ? -8.712 -10.075 12.309 1.00 82.62 139 LEU A C 1
ATOM 1014 O O . LEU A 1 139 ? -7.542 -9.906 12.632 1.00 82.62 139 LEU A O 1
ATOM 1018 N N . VAL A 1 140 ? -9.586 -9.068 12.266 1.00 82.81 140 VAL A N 1
ATOM 1019 C CA . VAL A 1 140 ? -9.216 -7.677 12.563 1.00 82.81 140 VAL A CA 1
ATOM 1020 C C . VAL A 1 140 ? -8.910 -7.518 14.053 1.00 82.81 140 VAL A C 1
ATOM 1022 O O . VAL A 1 140 ? -7.971 -6.813 14.412 1.00 82.81 140 VAL A O 1
ATOM 1025 N N . TRP A 1 141 ? -9.635 -8.239 14.913 1.00 81.50 141 TRP A N 1
ATOM 1026 C CA . TRP A 1 141 ? -9.325 -8.327 16.342 1.00 81.50 141 TRP A CA 1
ATOM 1027 C C . TRP A 1 141 ? -7.965 -8.974 16.606 1.00 81.50 141 TRP A C 1
ATOM 1029 O O . TRP A 1 141 ? -7.183 -8.440 17.390 1.00 81.50 141 TRP A O 1
ATOM 1039 N N . LEU A 1 142 ? -7.658 -10.085 15.929 1.00 85.69 142 LEU A N 1
ATOM 1040 C CA . LEU A 1 142 ? -6.363 -10.757 16.044 1.00 85.69 142 LEU A CA 1
ATOM 1041 C C . LEU A 1 142 ? -5.213 -9.834 15.615 1.00 85.69 142 LEU A C 1
ATOM 1043 O O . LEU A 1 142 ? -4.213 -9.723 16.321 1.00 85.69 142 LEU A O 1
ATOM 1047 N N . LEU A 1 143 ? -5.367 -9.148 14.479 1.00 84.44 143 LEU A N 1
ATOM 1048 C CA . LEU A 1 143 ? -4.365 -8.210 13.969 1.00 84.44 143 LEU A CA 1
ATOM 1049 C C . LEU A 1 143 ? -4.155 -7.029 14.921 1.00 84.44 143 LEU A C 1
ATOM 1051 O O . LEU A 1 143 ? -3.014 -6.675 15.207 1.00 84.44 143 LEU A O 1
ATOM 1055 N N . ALA A 1 144 ? -5.231 -6.453 15.459 1.00 83.75 144 ALA A N 1
ATOM 1056 C CA . ALA A 1 144 ? -5.123 -5.382 16.444 1.00 83.75 144 ALA A CA 1
ATOM 1057 C C . ALA A 1 144 ? -4.425 -5.853 17.728 1.00 83.75 144 ALA A C 1
ATOM 1059 O O . ALA A 1 144 ? -3.547 -5.155 18.226 1.00 83.75 144 ALA A O 1
ATOM 1060 N N . ALA A 1 145 ? -4.740 -7.053 18.226 1.00 84.12 145 ALA A N 1
ATOM 1061 C CA . ALA A 1 145 ? -4.054 -7.626 19.382 1.00 84.12 145 ALA A CA 1
ATOM 1062 C C . ALA A 1 145 ? -2.549 -7.808 19.119 1.00 84.12 145 ALA A C 1
ATOM 1064 O O . ALA A 1 145 ? -1.729 -7.402 19.940 1.00 84.12 145 ALA A O 1
ATOM 1065 N N . LEU A 1 146 ? -2.175 -8.339 17.950 1.00 86.12 146 LEU A N 1
ATOM 1066 C CA . LEU A 1 146 ? -0.774 -8.478 17.538 1.00 86.12 146 LEU A CA 1
ATOM 1067 C C . LEU A 1 146 ? -0.053 -7.126 17.453 1.00 86.12 146 LEU A C 1
ATOM 1069 O O . LEU A 1 146 ? 1.084 -7.012 17.908 1.00 86.12 146 LEU A O 1
ATOM 1073 N N . PHE A 1 147 ? -0.699 -6.091 16.909 1.00 84.81 147 PHE A N 1
ATOM 1074 C CA . PHE A 1 147 ? -0.112 -4.752 16.840 1.00 84.81 147 PHE A CA 1
ATOM 1075 C C . PHE A 1 147 ? 0.047 -4.105 18.216 1.00 84.81 147 PHE A C 1
ATOM 1077 O O . PHE A 1 147 ? 1.089 -3.506 18.474 1.00 84.81 147 PHE A O 1
ATOM 1084 N N . ILE A 1 148 ? -0.921 -4.275 19.119 1.00 82.31 148 ILE A N 1
ATOM 1085 C CA . ILE A 1 148 ? -0.811 -3.805 20.507 1.00 82.31 148 ILE A CA 1
ATOM 1086 C C . ILE A 1 148 ? 0.361 -4.496 21.212 1.00 82.31 148 ILE A C 1
ATOM 1088 O O . ILE A 1 148 ? 1.183 -3.820 21.825 1.00 82.31 148 ILE A O 1
ATOM 1092 N N . VAL A 1 149 ? 0.489 -5.822 21.078 1.00 84.12 149 VAL A N 1
ATOM 1093 C CA . VAL A 1 149 ? 1.621 -6.580 21.641 1.00 84.12 149 VAL A CA 1
ATOM 1094 C C . VAL A 1 149 ? 2.947 -6.089 21.062 1.00 84.12 149 VAL A C 1
ATOM 1096 O O . VAL A 1 149 ? 3.898 -5.866 21.808 1.00 84.12 149 VAL A O 1
ATOM 1099 N N . ARG A 1 150 ? 3.008 -5.860 19.745 1.00 80.69 150 ARG A N 1
ATOM 1100 C CA . ARG A 1 150 ? 4.189 -5.309 19.072 1.00 80.69 150 ARG A CA 1
ATOM 1101 C C . ARG A 1 150 ? 4.581 -3.949 19.653 1.00 80.69 150 ARG A C 1
ATOM 1103 O O . ARG A 1 150 ? 5.753 -3.755 19.956 1.00 80.69 150 ARG A O 1
ATOM 1110 N N . PHE A 1 151 ? 3.635 -3.026 19.825 1.00 77.81 151 PHE A N 1
ATOM 1111 C CA . PHE A 1 151 ? 3.915 -1.711 20.409 1.00 77.81 151 PHE A CA 1
ATOM 1112 C C . PHE A 1 151 ? 4.317 -1.791 21.882 1.00 77.81 151 PHE A C 1
ATOM 1114 O O . PHE A 1 151 ? 5.229 -1.079 22.286 1.00 77.81 151 PHE A O 1
ATOM 1121 N N . ALA A 1 152 ? 3.694 -2.672 22.665 1.00 78.81 152 ALA A N 1
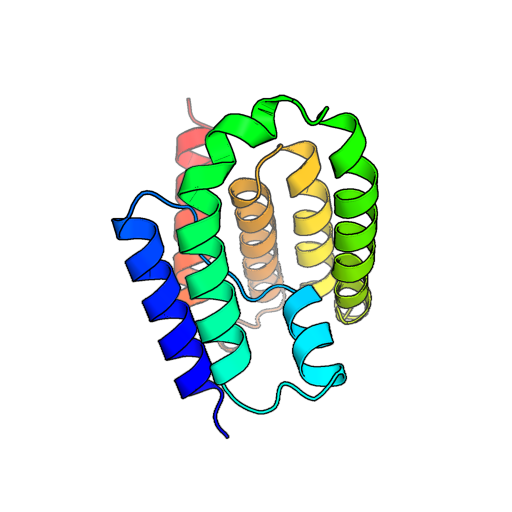ATOM 1122 C CA . ALA A 1 152 ? 4.073 -2.891 24.058 1.00 78.81 152 ALA A CA 1
ATOM 1123 C C . ALA A 1 152 ? 5.502 -3.451 24.181 1.00 78.81 152 ALA A C 1
ATOM 1125 O O . ALA A 1 152 ? 6.252 -3.028 25.054 1.00 78.81 152 ALA A O 1
ATOM 1126 N N . TYR A 1 153 ? 5.897 -4.359 23.283 1.00 79.31 153 TYR A N 1
ATOM 1127 C CA . TYR A 1 153 ? 7.247 -4.922 23.251 1.00 79.31 153 TYR A CA 1
ATOM 1128 C C . TYR A 1 153 ? 8.299 -3.909 22.770 1.00 79.31 153 TYR A C 1
ATOM 1130 O O . TYR A 1 153 ? 9.359 -3.797 23.371 1.00 79.31 153 TYR A O 1
ATOM 1138 N N . LEU A 1 154 ? 8.003 -3.144 21.712 1.00 69.56 154 LEU A N 1
ATOM 1139 C CA . LEU A 1 154 ? 8.918 -2.135 21.155 1.00 69.56 154 LEU A CA 1
ATOM 1140 C C . LEU A 1 154 ? 9.004 -0.845 21.983 1.00 69.56 154 LEU A C 1
ATOM 1142 O O . LEU A 1 154 ? 10.008 -0.154 21.892 1.00 69.56 154 LEU A O 1
ATOM 1146 N N . GLY A 1 155 ? 7.969 -0.495 22.751 1.00 60.28 155 GLY A N 1
ATOM 1147 C CA . GLY A 1 155 ? 7.958 0.685 23.623 1.00 60.28 155 GLY A CA 1
ATOM 1148 C C . GLY A 1 155 ? 8.492 0.434 25.037 1.00 60.28 155 GLY A C 1
ATOM 1149 O O . GLY A 1 155 ? 8.637 1.383 25.799 1.00 60.28 155 GLY A O 1
ATOM 1150 N N . GLY A 1 156 ? 8.748 -0.827 25.399 1.00 53.53 156 GLY A N 1
ATOM 1151 C CA . GLY A 1 156 ? 9.284 -1.233 26.702 1.00 53.53 156 GLY A CA 1
ATOM 1152 C C . GLY A 1 156 ? 10.798 -1.477 26.727 1.00 53.53 156 GLY A C 1
ATOM 1153 O O . GLY A 1 156 ? 11.278 -2.050 27.704 1.00 53.53 156 GLY A O 1
ATOM 1154 N N . GLY A 1 157 ? 11.522 -1.101 25.666 1.00 38.00 157 GLY A N 1
ATOM 1155 C CA . GLY A 1 157 ? 12.974 -1.259 25.517 1.00 38.00 157 GLY A CA 1
ATOM 1156 C C . GLY A 1 157 ? 13.697 0.066 25.343 1.00 38.00 157 GLY A C 1
ATOM 1157 O O . GLY A 1 157 ? 13.107 0.974 24.717 1.00 38.00 157 GLY A O 1
#

Secondary structure (DSSP, 8-state):
--HHHHHHHHHHHHHHHHHTTPPPP---HHHHHHHHTT--SSHHHHHHHHHHHHHHHHGGGGGGS-HHHHHHHHHHHHHHHHGGGGGS-TT-HHHHHHHHHHHHHHHHHT-HHHHHHHHHHHHHHHHHHTT-GGGS-HHHHHHHHHHHHHHHHHH--

Sequence (157 aa):
PRINRILYSDAAATMAGSLTGTSTVVSYIESAAGVVVGGRTGVPAVVAGLLFLVALFIAPAMGVVPAAATAPALILVGSFMLTHVAEIQWDDPVVAIPAFLTITTIPLSFSIANGLSFGFTAYVLLRLARGEFRKVNWLVWLLAALFIVRFAYLGGG

Foldseek 3Di:
DCVVVVVVVQVVQQVVQVVVVHHRDDDAPVVVVVVVVPCPDCVVVVVVVVVVVVCVVVVVVCVVDDPVVCVVVVVVSVVVVCVVVVVFPCVDCLGNVLSVQLVVVCVVVVHNVLSNLSSLLSNCVVCVVVVNNPVDDVVSVVSNVVSVVVCVVVVVD

pLDDT: mean 85.25, std 7.82, range [38.0, 94.5]

Solvent-accessible surface area (backbone atoms only — not comparable to full-atom values): 8989 Å² total; per-residue (Å²): 143,59,63,68,62,53,53,52,51,51,52,50,47,22,52,54,33,44,75,72,74,43,71,74,60,73,92,55,74,68,60,51,53,48,39,73,79,62,46,82,58,70,59,62,60,53,52,51,52,52,52,51,60,58,42,58,79,51,49,81,70,53,76,78,62,57,70,76,74,51,47,64,57,52,52,52,53,51,58,59,60,51,58,61,62,71,75,55,60,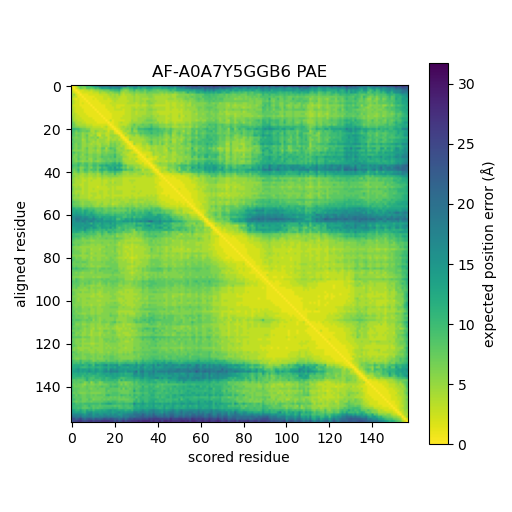69,88,42,64,58,50,30,52,20,51,52,46,21,69,53,33,20,73,75,64,76,28,65,68,58,7,48,42,52,12,50,38,45,30,52,52,42,34,51,75,71,66,45,64,87,80,55,57,68,68,60,53,52,53,31,52,51,39,51,51,48,50,55,58,66,70,72,107

Mean predicted aligned error: 7.45 Å

Nearest PDB structures (foldseek):
  8wo7-assembly1_A  TM=8.559E-01  e=1.774E-04  Arabidopsis thaliana
  8irn-assembly1_B  TM=8.437E-01  e=1.995E-04  Arabidopsis thaliana
  7dgw-assembly1_A  TM=3.982E-01  e=8.009E+00  Escherichia coli 'BL21-Gold(DE3)pLysS AG'

Radius of gyration: 19.72 Å; Cα contacts (8 Å, |Δi|>4): 80; chains: 1; bounding box: 43×30×52 Å